Protein AF-A0A4W3IRG1-F1 (afdb_monomer_lite)

Organism: Callorhinchus milii (NCBI:txid7868)

pLDDT: mean 83.79, std 14.11, range [43.16, 97.19]

Sequence (97 aa):
MDGIARCLVADCAPPPCVNPVYEKGKCCPECKDGPNCYSDSSQIQVIAGGTTVWIDKCTHCRCHDGQDVGYWEGNRVAKCVRMRNCTPSVGHRQSPH

InterPro domains:
  IPR042979 von Willebrand factor C domain-containing protein 2-like [PTHR46252] (2-88)
  IPR057856 VWC2L, C-terminal domain [PF23331] (36-83)

Radius of gyration: 20.16 Å; chains: 1; bounding box: 37×25×81 Å

Foldseek 3Di:
DPPDDDDDDDDDQDEQDPDWADDPPDPDTHDPQAHWAAQDPVSPDIDDADDWDDPAPFKIWHDHNSVDPCSSVVPRHTDMDGHDPDDRPPDPPPDDD

Secondary structure (DSSP, 8-state):
--------PPPPPPPSSSS-B--TT-SS-B-TT-SEEESSTT---EEEBSSEEESSSSEEEEB--SSSTTTTTT--B-EEEEPTT------------

Structure (mmCIF, N/CA/C/O backbone):
data_AF-A0A4W3IRG1-F1
#
_entry.id   AF-A0A4W3IRG1-F1
#
loop_
_atom_site.group_PDB
_atom_site.id
_atom_site.type_symbol
_atom_site.label_atom_id
_atom_site.label_alt_id
_atom_site.label_comp_id
_atom_site.label_asym_id
_atom_site.label_entity_id
_atom_site.label_seq_id
_atom_site.pdbx_PDB_ins_code
_atom_site.Cartn_x
_atom_site.Cartn_y
_atom_site.Cartn_z
_atom_site.occupancy
_atom_site.B_iso_or_equiv
_atom_site.auth_seq_id
_atom_site.auth_comp_id
_atom_site.auth_asym_id
_atom_site.auth_atom_id
_atom_site.pdbx_PDB_model_num
ATOM 1 N N . MET A 1 1 ? 11.724 -3.726 -44.421 1.00 66.00 1 MET A N 1
ATOM 2 C CA . MET A 1 1 ? 11.969 -2.855 -43.253 1.00 66.00 1 MET A CA 1
ATOM 3 C C . MET A 1 1 ? 12.536 -1.543 -43.771 1.00 66.00 1 MET A C 1
ATOM 5 O O . MET A 1 1 ? 13.521 -1.569 -44.490 1.00 66.00 1 MET A O 1
ATOM 9 N N . ASP A 1 2 ? 11.872 -0.436 -43.458 1.00 88.38 2 ASP A N 1
ATOM 10 C CA . ASP A 1 2 ? 12.014 0.918 -44.027 1.00 88.38 2 ASP A CA 1
ATOM 11 C C . ASP A 1 2 ? 13.119 1.769 -43.362 1.00 88.38 2 ASP A C 1
ATOM 13 O O . ASP A 1 2 ? 13.306 2.928 -43.708 1.00 88.38 2 ASP A O 1
ATOM 17 N N . GLY A 1 3 ? 13.880 1.203 -42.417 1.00 91.38 3 GLY A N 1
ATOM 18 C CA . GLY A 1 3 ? 15.015 1.879 -41.768 1.00 91.38 3 GLY A CA 1
ATOM 19 C C . GLY A 1 3 ? 14.637 2.947 -40.734 1.00 91.38 3 GLY A C 1
ATOM 20 O O . GLY A 1 3 ? 15.517 3.592 -40.173 1.00 91.38 3 GLY A O 1
ATOM 21 N N . ILE A 1 4 ? 13.344 3.129 -40.450 1.00 90.50 4 ILE A N 1
ATOM 22 C CA . ILE A 1 4 ? 12.849 4.130 -39.500 1.00 90.50 4 ILE A CA 1
ATOM 23 C C . ILE A 1 4 ? 12.763 3.526 -38.097 1.00 90.50 4 ILE A C 1
ATOM 25 O O . ILE A 1 4 ? 12.005 2.580 -37.860 1.00 90.50 4 ILE A O 1
ATOM 29 N N . ALA A 1 5 ? 13.498 4.116 -37.154 1.00 89.19 5 ALA A N 1
ATOM 30 C CA . ALA A 1 5 ? 13.363 3.808 -35.737 1.00 89.19 5 ALA A CA 1
ATOM 31 C C . ALA A 1 5 ? 12.018 4.323 -35.203 1.00 89.19 5 ALA A C 1
ATOM 33 O O . ALA A 1 5 ? 11.643 5.475 -35.427 1.00 89.19 5 ALA A O 1
ATOM 34 N N . ARG A 1 6 ? 11.295 3.465 -34.481 1.00 90.56 6 ARG A N 1
ATOM 35 C CA . ARG A 1 6 ? 10.053 3.813 -33.785 1.00 90.56 6 ARG A CA 1
ATOM 36 C C . ARG A 1 6 ? 10.222 3.469 -32.313 1.00 90.56 6 ARG A C 1
ATOM 38 O O . ARG A 1 6 ? 10.617 2.352 -31.989 1.00 90.56 6 ARG A O 1
ATOM 45 N N . CYS A 1 7 ? 9.932 4.428 -31.444 1.00 90.25 7 CYS A N 1
ATOM 46 C CA . CYS A 1 7 ? 9.984 4.241 -30.000 1.00 90.25 7 CYS A CA 1
ATOM 47 C C . CYS A 1 7 ? 8.575 4.002 -29.463 1.00 90.25 7 CYS A C 1
ATOM 49 O O . CYS A 1 7 ? 7.618 4.629 -29.915 1.00 90.25 7 CYS A O 1
ATOM 51 N N . LEU A 1 8 ? 8.472 3.123 -28.473 1.00 87.56 8 LEU A N 1
ATOM 52 C CA . LEU A 1 8 ? 7.280 2.947 -27.657 1.00 87.56 8 LEU A CA 1
ATOM 53 C C . LEU A 1 8 ? 7.676 3.199 -26.207 1.00 87.56 8 LEU A C 1
ATOM 55 O O . LEU A 1 8 ? 8.766 2.814 -25.782 1.00 87.56 8 LEU A O 1
ATOM 59 N N . VAL A 1 9 ? 6.793 3.856 -25.468 1.00 86.56 9 VAL A N 1
ATOM 60 C CA . VAL A 1 9 ? 6.915 3.996 -24.019 1.00 86.56 9 VAL A CA 1
ATOM 61 C C . VAL A 1 9 ? 6.045 2.913 -23.394 1.00 86.56 9 VAL A C 1
ATOM 63 O O . VAL A 1 9 ? 4.929 2.678 -23.854 1.00 86.56 9 VAL A O 1
ATOM 66 N N . ALA A 1 10 ? 6.577 2.226 -22.388 1.00 82.44 10 ALA A N 1
ATOM 67 C CA . ALA A 1 10 ? 5.812 1.280 -21.593 1.00 82.44 10 ALA A CA 1
ATOM 68 C C . ALA A 1 10 ? 5.355 1.975 -20.308 1.00 82.44 10 ALA A C 1
ATOM 70 O O . ALA A 1 10 ? 6.192 2.401 -19.513 1.00 82.44 10 ALA A O 1
ATOM 71 N N . ASP A 1 11 ? 4.043 2.065 -20.111 1.00 87.31 11 ASP A N 1
ATOM 72 C CA . ASP A 1 11 ? 3.466 2.496 -18.842 1.00 87.31 11 ASP A CA 1
ATOM 73 C C . ASP A 1 11 ? 3.374 1.310 -17.882 1.00 87.31 11 ASP A C 1
ATOM 75 O O . ASP A 1 11 ? 3.027 0.188 -18.263 1.00 87.31 11 ASP A O 1
ATOM 79 N N . CYS A 1 12 ? 3.680 1.560 -16.614 1.00 88.94 12 CYS A N 1
ATOM 80 C CA . CYS A 1 12 ? 3.543 0.556 -15.572 1.00 88.94 12 CYS A CA 1
ATOM 81 C C . CYS A 1 12 ? 2.108 0.525 -15.050 1.00 88.94 12 CYS A C 1
ATOM 83 O O . CYS A 1 12 ? 1.492 1.568 -14.826 1.00 88.94 12 CYS A O 1
ATOM 85 N N . ALA A 1 13 ? 1.600 -0.677 -14.781 1.00 87.00 13 ALA A N 1
ATOM 86 C CA . ALA A 1 13 ? 0.376 -0.815 -14.007 1.00 87.00 13 ALA A CA 1
ATOM 87 C C . ALA A 1 13 ? 0.570 -0.204 -12.601 1.00 87.00 13 ALA A C 1
ATOM 89 O O . ALA A 1 13 ? 1.669 -0.313 -12.041 1.00 87.00 13 ALA A O 1
ATOM 90 N N . PRO A 1 14 ? -0.471 0.413 -12.010 1.00 86.69 14 PRO A N 1
ATOM 91 C CA . PRO A 1 14 ? -0.437 0.849 -10.618 1.00 86.69 14 PRO A CA 1
ATOM 92 C C . PRO A 1 14 ? 0.036 -0.292 -9.694 1.00 86.69 14 PRO A C 1
ATOM 94 O O . PRO A 1 14 ? -0.541 -1.382 -9.747 1.00 86.69 14 PRO A O 1
ATOM 97 N N . PRO A 1 15 ? 1.089 -0.095 -8.875 1.00 89.31 15 PRO A N 1
ATOM 98 C CA . PRO A 1 15 ? 1.660 -1.183 -8.082 1.00 89.31 15 PRO A CA 1
ATOM 99 C C . PRO A 1 15 ? 0.729 -1.580 -6.935 1.00 89.31 15 PRO A C 1
ATOM 101 O O . PRO A 1 15 ? 0.380 -0.677 -6.176 1.00 89.31 15 PRO A O 1
ATOM 104 N N . PRO A 1 16 ? 0.422 -2.879 -6.713 1.00 88.50 16 PRO A N 1
ATOM 105 C CA . PRO A 1 16 ? -0.562 -3.395 -5.741 1.00 88.50 16 PRO A CA 1
ATOM 106 C C . PRO A 1 16 ? -0.292 -3.105 -4.250 1.00 88.50 16 PRO A C 1
ATOM 108 O O . PRO A 1 16 ? -0.911 -3.703 -3.376 1.00 88.50 16 PRO A O 1
ATOM 111 N N . CYS A 1 17 ? 0.623 -2.192 -3.942 1.00 90.75 17 CYS A N 1
ATOM 112 C CA . CYS A 1 17 ? 1.084 -1.821 -2.616 1.00 90.75 17 CYS A CA 1
ATOM 113 C C . CYS A 1 17 ? 1.246 -0.301 -2.487 1.00 90.75 17 CYS A C 1
ATOM 115 O O . CYS A 1 17 ? 1.378 0.430 -3.471 1.00 90.75 17 CYS A O 1
ATOM 117 N N . VAL A 1 18 ? 1.299 0.184 -1.249 1.00 93.44 18 VAL A N 1
ATOM 118 C CA . VAL A 1 18 ? 1.549 1.603 -0.939 1.00 93.44 18 VAL A CA 1
ATOM 119 C C . VAL A 1 18 ? 3.034 1.925 -0.749 1.00 93.44 18 VAL A C 1
ATOM 121 O O . VAL A 1 18 ? 3.409 3.094 -0.707 1.00 93.44 18 VAL A O 1
ATOM 124 N N . ASN A 1 19 ? 3.886 0.898 -0.686 1.00 94.50 19 ASN A N 1
ATOM 125 C CA . ASN A 1 19 ? 5.340 0.982 -0.516 1.00 94.50 19 ASN A CA 1
ATOM 126 C C . ASN A 1 19 ? 6.129 0.301 -1.667 1.00 94.50 19 ASN A C 1
ATOM 128 O O . ASN A 1 19 ? 6.973 -0.562 -1.411 1.00 94.50 19 ASN A O 1
ATOM 132 N N . PRO A 1 20 ? 5.885 0.658 -2.944 1.00 95.25 20 PRO A N 1
ATOM 133 C CA . PRO A 1 20 ? 6.600 0.056 -4.065 1.00 95.25 20 PRO A CA 1
ATOM 134 C C . PRO A 1 20 ? 8.092 0.428 -4.065 1.00 95.25 20 PRO A C 1
ATOM 136 O O . PRO A 1 20 ? 8.466 1.566 -3.778 1.00 95.25 20 PRO A O 1
ATOM 139 N N . VAL A 1 21 ? 8.948 -0.522 -4.446 1.00 97.19 21 VAL A N 1
ATOM 140 C CA . VAL A 1 21 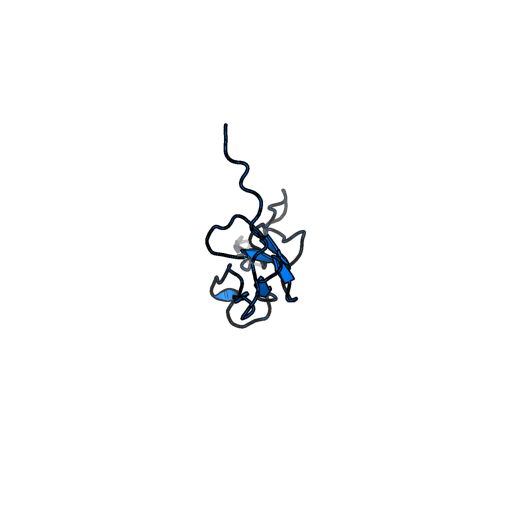? 10.403 -0.337 -4.537 1.00 97.19 21 VAL A CA 1
ATOM 141 C C . VAL A 1 21 ? 10.821 -0.156 -5.994 1.00 97.19 21 VAL A C 1
ATOM 143 O O . VAL A 1 21 ? 10.505 -0.986 -6.847 1.00 97.19 21 VAL A O 1
ATOM 146 N N . TYR A 1 22 ? 11.570 0.913 -6.271 1.00 95.81 22 TYR A N 1
ATOM 147 C CA . TYR A 1 22 ? 12.124 1.218 -7.592 1.00 95.81 22 TYR A CA 1
ATOM 148 C C . TYR A 1 22 ? 13.573 0.735 -7.675 1.00 95.81 22 TYR A C 1
ATOM 150 O O . TYR A 1 22 ? 14.480 1.342 -7.104 1.00 95.81 22 TYR A O 1
ATOM 158 N N . GLU A 1 23 ? 13.795 -0.369 -8.383 1.00 96.12 23 GLU A N 1
ATOM 159 C CA . GLU A 1 23 ? 15.132 -0.932 -8.571 1.00 96.12 23 GLU A CA 1
ATOM 160 C C . GLU A 1 23 ? 15.830 -0.339 -9.796 1.00 96.12 23 GLU A C 1
ATOM 162 O O . GLU A 1 23 ? 15.244 -0.175 -10.868 1.00 96.12 23 GLU A O 1
ATOM 167 N N . LYS A 1 24 ? 17.132 -0.070 -9.662 1.00 95.62 24 LYS A N 1
ATOM 168 C CA . LYS A 1 24 ? 17.954 0.387 -10.783 1.00 95.62 24 LYS A CA 1
ATOM 169 C C . LYS A 1 24 ? 17.942 -0.659 -11.903 1.00 95.62 24 LYS A C 1
ATOM 171 O O . LYS A 1 24 ? 18.241 -1.824 -11.672 1.00 95.62 24 LYS A O 1
ATOM 176 N N . GLY A 1 25 ? 17.665 -0.214 -13.128 1.00 93.81 25 GLY A N 1
ATOM 177 C CA . GLY A 1 25 ? 17.644 -1.075 -14.314 1.00 93.81 25 GLY A CA 1
ATOM 178 C C . GLY A 1 25 ? 16.296 -1.746 -14.588 1.00 93.81 25 GLY A C 1
ATOM 179 O O . GLY A 1 25 ? 16.168 -2.406 -15.616 1.00 93.81 25 GLY A O 1
ATOM 180 N N . LYS A 1 26 ? 15.285 -1.549 -13.732 1.00 92.94 26 LYS A N 1
ATOM 181 C CA . LYS A 1 26 ? 13.902 -1.944 -14.015 1.00 92.94 26 LYS A CA 1
ATOM 182 C C . LYS A 1 26 ? 13.063 -0.732 -14.397 1.00 92.94 26 LYS A C 1
ATOM 184 O O . LYS A 1 26 ? 13.220 0.343 -13.828 1.00 92.94 26 LYS A O 1
ATOM 189 N N . CYS A 1 27 ? 12.169 -0.922 -15.366 1.00 91.94 27 CYS A N 1
ATOM 190 C CA . CYS A 1 27 ? 11.238 0.128 -15.778 1.00 91.94 27 CYS A CA 1
ATOM 191 C C . CYS A 1 27 ? 10.117 0.324 -14.750 1.00 91.94 27 CYS A C 1
ATOM 193 O O . CYS A 1 27 ? 9.741 1.457 -14.467 1.00 91.94 27 CYS A O 1
ATOM 195 N N . CYS A 1 28 ? 9.600 -0.775 -14.190 1.00 94.00 28 CYS A N 1
ATOM 196 C CA . CYS A 1 28 ? 8.471 -0.752 -13.266 1.00 94.00 28 CYS A CA 1
ATOM 197 C C . CYS A 1 28 ? 8.896 -1.084 -11.839 1.00 94.00 28 CYS A C 1
ATOM 199 O O . CYS A 1 28 ? 9.799 -1.905 -11.647 1.00 94.00 28 CYS A O 1
ATOM 201 N N . PRO A 1 29 ? 8.251 -0.463 -10.841 1.00 95.31 29 PRO A N 1
ATOM 202 C CA . PRO A 1 29 ? 8.513 -0.784 -9.454 1.00 95.31 29 PRO A CA 1
ATOM 203 C C . PRO A 1 29 ? 7.864 -2.110 -9.047 1.00 95.31 29 PRO A C 1
ATOM 205 O O . PRO A 1 29 ? 6.927 -2.592 -9.683 1.00 95.31 29 PRO A O 1
ATOM 208 N N . GLU A 1 30 ? 8.338 -2.670 -7.938 1.00 93.94 30 GLU A N 1
ATOM 209 C CA . GLU A 1 30 ? 7.869 -3.951 -7.410 1.00 93.94 30 GLU A CA 1
ATOM 210 C C . GLU A 1 30 ? 7.407 -3.833 -5.955 1.00 93.94 30 GLU A C 1
ATOM 212 O O . GLU A 1 30 ? 8.004 -3.122 -5.145 1.00 93.94 30 GLU A O 1
ATOM 217 N N . CYS A 1 31 ? 6.372 -4.592 -5.606 1.00 92.38 31 CYS A N 1
ATOM 218 C CA . CYS A 1 31 ? 5.903 -4.746 -4.233 1.00 92.38 31 CYS A CA 1
ATOM 219 C C . CYS A 1 31 ? 6.624 -5.925 -3.573 1.00 92.38 31 CYS A C 1
ATOM 221 O O . CYS A 1 31 ? 6.225 -7.074 -3.755 1.00 92.38 31 CYS A O 1
ATOM 223 N N . LYS A 1 32 ? 7.703 -5.651 -2.827 1.00 94.62 32 LYS A N 1
ATOM 224 C CA . LYS A 1 32 ? 8.540 -6.701 -2.212 1.00 94.62 32 LYS A CA 1
ATOM 225 C C . LYS A 1 32 ? 7.795 -7.533 -1.166 1.00 94.62 32 LYS A C 1
ATOM 227 O O . LYS A 1 32 ? 8.027 -8.733 -1.082 1.00 94.62 32 LYS A O 1
ATOM 232 N N . ASP A 1 33 ? 6.856 -6.911 -0.457 1.00 91.12 33 ASP A N 1
ATOM 233 C CA . ASP A 1 33 ? 6.030 -7.555 0.573 1.00 91.12 33 ASP A CA 1
ATOM 234 C C . ASP A 1 33 ? 4.688 -8.077 0.023 1.00 91.12 33 ASP A C 1
ATOM 236 O O . ASP A 1 33 ? 3.800 -8.459 0.783 1.00 91.12 33 ASP A O 1
ATOM 240 N N . GLY A 1 34 ? 4.515 -8.066 -1.304 1.00 89.44 34 GLY A N 1
ATOM 241 C CA . GLY A 1 34 ? 3.238 -8.351 -1.954 1.00 89.44 34 GLY A CA 1
ATOM 242 C C . GLY A 1 34 ? 2.226 -7.201 -1.837 1.00 89.44 34 GLY A C 1
ATOM 243 O O . GLY A 1 34 ? 2.595 -6.074 -1.489 1.00 89.44 34 GLY A O 1
ATOM 244 N N . PRO A 1 35 ? 0.947 -7.453 -2.175 1.00 89.50 35 PRO A N 1
ATOM 245 C CA . PRO A 1 35 ? -0.100 -6.446 -2.079 1.00 89.50 35 PRO A CA 1
ATOM 246 C C . PRO A 1 35 ? -0.282 -5.942 -0.647 1.00 89.50 35 PRO A C 1
ATOM 248 O O . PRO A 1 35 ? -0.252 -6.732 0.297 1.00 89.50 35 PRO A O 1
ATOM 251 N N . ASN A 1 36 ? -0.489 -4.639 -0.471 1.00 92.12 36 ASN A N 1
ATOM 252 C CA . ASN A 1 36 ? -0.733 -4.036 0.839 1.00 92.12 36 ASN A CA 1
ATOM 253 C C . ASN A 1 36 ? -1.416 -2.669 0.725 1.00 92.12 36 ASN A C 1
ATOM 255 O O . ASN A 1 36 ? -1.520 -2.082 -0.353 1.00 92.12 36 ASN A O 1
ATOM 259 N N . CYS A 1 37 ? -1.901 -2.163 1.854 1.00 92.56 37 CYS A N 1
ATOM 260 C CA . CYS A 1 37 ? -2.535 -0.856 1.928 1.00 92.56 37 CYS A CA 1
ATOM 261 C C . CYS A 1 37 ? -2.376 -0.233 3.322 1.00 92.56 37 CYS A C 1
ATOM 263 O O . CYS A 1 37 ? -1.909 -0.890 4.258 1.00 92.56 37 CYS A O 1
ATOM 265 N N . TYR A 1 38 ? -2.734 1.043 3.469 1.00 94.25 38 TYR A N 1
ATOM 266 C CA . TYR A 1 38 ? -2.729 1.701 4.774 1.00 94.25 38 TYR A CA 1
ATOM 267 C C . TYR A 1 38 ? -3.924 1.248 5.616 1.00 94.25 38 TYR A C 1
ATOM 269 O O . TYR A 1 38 ? -5.023 1.076 5.087 1.00 94.25 38 TYR A O 1
ATOM 277 N N . SER A 1 39 ? -3.739 1.081 6.928 1.00 93.81 39 SER A N 1
ATOM 278 C CA . SER A 1 39 ? -4.845 0.739 7.833 1.00 93.81 39 SER A CA 1
ATOM 279 C C . SER A 1 39 ? -5.887 1.858 7.926 1.00 93.81 39 SER A C 1
ATOM 281 O O . SER A 1 39 ? -7.077 1.580 8.044 1.00 93.81 39 SER A O 1
ATOM 283 N N . ASP A 1 40 ? -5.457 3.116 7.816 1.00 92.12 40 ASP A N 1
ATOM 284 C CA . ASP A 1 40 ? -6.313 4.298 7.809 1.00 92.12 40 ASP A CA 1
ATOM 285 C C . ASP A 1 40 ? -5.701 5.449 6.978 1.00 92.12 40 ASP A C 1
ATOM 287 O O . ASP A 1 40 ? -4.646 5.320 6.350 1.00 92.12 40 ASP A O 1
ATOM 291 N N . SER A 1 41 ? -6.371 6.604 6.962 1.00 91.25 41 SER A N 1
ATOM 292 C CA . SER A 1 41 ? -5.942 7.784 6.205 1.00 91.25 41 SER A CA 1
ATOM 293 C C . SER A 1 41 ? -4.715 8.505 6.776 1.00 91.25 41 SER A C 1
ATOM 295 O O . SER A 1 41 ? -4.225 9.425 6.125 1.00 91.25 41 SER A O 1
ATOM 297 N N . SER A 1 42 ? -4.221 8.134 7.965 1.00 93.56 42 SER A N 1
ATOM 298 C CA . SER A 1 42 ? -2.986 8.702 8.529 1.00 93.56 42 SER A CA 1
ATOM 299 C C . SER A 1 42 ? -1.741 8.254 7.765 1.00 93.56 42 SER A C 1
ATOM 301 O O . SER A 1 42 ? -0.712 8.919 7.839 1.00 93.56 42 SER A O 1
ATOM 303 N N . GLN A 1 43 ? -1.840 7.150 7.013 1.00 93.00 43 GLN A N 1
ATOM 304 C CA . GLN A 1 43 ? -0.754 6.577 6.213 1.00 93.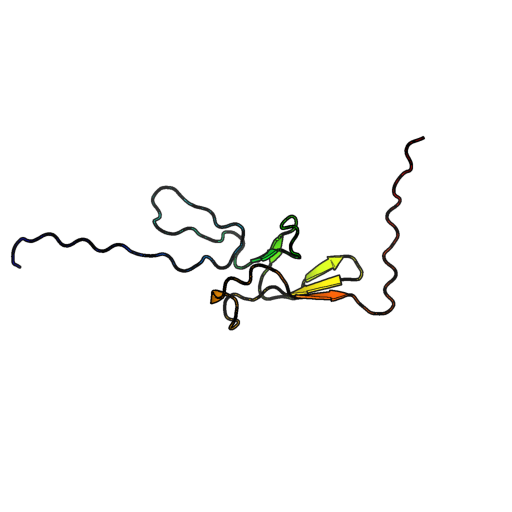00 43 GLN A CA 1
ATOM 305 C C . GLN A 1 43 ? 0.486 6.170 7.033 1.00 93.00 43 GLN A C 1
ATOM 307 O O . GLN A 1 43 ? 1.593 6.098 6.505 1.00 93.00 43 GLN A O 1
ATOM 312 N N . ILE A 1 44 ? 0.307 5.884 8.328 1.00 93.19 44 ILE A N 1
ATOM 313 C CA . ILE A 1 44 ? 1.404 5.506 9.233 1.00 93.19 44 ILE A CA 1
ATOM 314 C C . ILE A 1 44 ? 1.638 3.991 9.235 1.00 93.19 44 ILE A C 1
ATOM 316 O O . ILE A 1 44 ? 2.780 3.537 9.248 1.00 93.19 44 ILE A O 1
ATOM 320 N N . GLN A 1 45 ? 0.565 3.197 9.233 1.00 94.44 45 GLN A N 1
ATOM 321 C CA . GLN A 1 45 ? 0.637 1.742 9.361 1.00 94.44 45 GLN A CA 1
ATOM 322 C C . GLN A 1 45 ? 0.217 1.067 8.054 1.00 94.44 45 GLN A C 1
ATOM 324 O O . GLN A 1 45 ? -0.889 1.278 7.558 1.00 94.44 45 GLN A O 1
ATOM 329 N N . VAL A 1 46 ? 1.106 0.229 7.521 1.00 94.31 46 VAL A N 1
ATOM 330 C CA . VAL A 1 46 ? 0.865 -0.621 6.347 1.00 94.31 46 VAL A CA 1
ATOM 331 C C . VAL A 1 46 ? 0.497 -2.023 6.817 1.00 94.31 46 VAL A C 1
ATOM 333 O O . VAL A 1 46 ? 1.112 -2.553 7.744 1.00 94.31 46 VAL A O 1
ATOM 336 N N . ILE A 1 47 ? -0.504 -2.625 6.181 1.00 94.00 47 ILE A N 1
ATOM 337 C CA . ILE A 1 47 ? -0.960 -3.985 6.471 1.00 94.00 47 ILE A CA 1
ATOM 338 C C . ILE A 1 47 ? -1.083 -4.810 5.184 1.00 94.00 47 ILE A C 1
ATOM 340 O O . ILE A 1 47 ? -1.336 -4.266 4.110 1.00 94.00 47 ILE A O 1
ATOM 344 N N . ALA A 1 48 ? -0.895 -6.126 5.291 1.00 92.25 48 ALA A N 1
ATOM 345 C CA . ALA A 1 48 ? -0.904 -7.032 4.143 1.00 92.25 48 ALA A CA 1
ATOM 346 C C . ALA A 1 48 ? -2.281 -7.122 3.451 1.00 92.25 48 ALA A C 1
ATOM 348 O O . ALA A 1 48 ? -3.331 -7.046 4.094 1.00 92.25 48 ALA A O 1
ATOM 349 N N . GLY A 1 49 ? -2.252 -7.313 2.131 1.00 88.75 49 GLY A N 1
ATOM 350 C CA . GLY A 1 49 ? -3.403 -7.587 1.270 1.00 88.75 49 GLY A CA 1
ATOM 351 C C . GLY A 1 49 ? -4.004 -8.980 1.467 1.00 88.75 49 GLY A C 1
ATOM 352 O O . GLY A 1 49 ? -3.378 -9.876 2.032 1.00 88.75 49 GLY A O 1
ATOM 353 N N . GLY A 1 50 ? -5.231 -9.181 0.979 1.00 81.00 50 GLY A N 1
ATOM 354 C CA . GLY A 1 50 ? -5.864 -10.505 0.880 1.00 81.00 50 GLY A CA 1
ATOM 355 C C . GLY A 1 50 ? -6.557 -11.009 2.143 1.00 81.00 50 GLY A C 1
ATOM 356 O O . GLY A 1 50 ? -7.688 -11.490 2.078 1.00 81.00 50 GLY A O 1
ATOM 357 N N . THR A 1 51 ? -5.921 -10.887 3.307 1.00 85.12 51 THR A N 1
ATOM 358 C CA . THR A 1 51 ? -6.466 -11.424 4.565 1.00 85.12 51 THR A CA 1
ATOM 359 C C . THR A 1 51 ? -6.914 -10.338 5.531 1.00 85.12 51 THR A C 1
ATOM 361 O O . THR A 1 51 ? -6.372 -9.236 5.557 1.00 85.12 51 THR A O 1
ATOM 364 N N . THR A 1 52 ? -7.895 -10.668 6.371 1.00 92.12 52 THR A N 1
ATOM 365 C CA . THR A 1 52 ? -8.262 -9.830 7.512 1.00 92.12 52 THR A CA 1
ATOM 366 C C . THR A 1 52 ? -7.149 -9.860 8.555 1.00 92.12 52 THR A C 1
ATOM 368 O O . THR A 1 52 ? -6.766 -10.929 9.027 1.00 92.12 52 THR A O 1
ATOM 371 N N . VAL A 1 53 ? -6.679 -8.685 8.954 1.00 93.56 53 VAL A N 1
ATOM 372 C CA . VAL A 1 53 ? -5.630 -8.502 9.962 1.00 93.56 53 VAL A CA 1
ATOM 373 C C . VAL A 1 53 ? -6.153 -7.692 11.137 1.00 93.56 53 VAL A C 1
ATOM 375 O O . VAL A 1 53 ? -6.985 -6.802 10.977 1.00 93.56 53 VAL A O 1
ATOM 378 N N . TRP A 1 54 ? -5.661 -7.991 12.332 1.00 94.00 54 TRP A N 1
ATOM 379 C CA . TRP A 1 54 ? -5.989 -7.247 13.543 1.00 94.00 54 TRP A CA 1
ATOM 380 C C . TRP A 1 54 ? -4.957 -6.148 13.764 1.00 94.00 54 TRP A C 1
ATOM 382 O O . TRP A 1 54 ? -3.777 -6.445 13.933 1.00 94.00 54 TRP A O 1
ATOM 392 N N . ILE A 1 55 ? -5.395 -4.887 13.747 1.00 92.81 55 ILE A N 1
ATOM 393 C CA . ILE A 1 55 ? -4.509 -3.731 13.976 1.00 92.81 55 ILE A CA 1
ATOM 394 C C . ILE A 1 55 ? -4.435 -3.352 15.458 1.00 92.81 55 ILE A C 1
ATOM 396 O O . ILE A 1 55 ? -3.460 -2.759 15.909 1.00 92.81 55 ILE A O 1
ATOM 400 N N . ASP A 1 56 ? -5.454 -3.745 16.220 1.00 90.38 56 ASP A N 1
ATOM 401 C CA . ASP A 1 56 ? -5.518 -3.662 17.671 1.00 90.38 56 ASP A CA 1
ATOM 402 C C . ASP A 1 56 ? -6.450 -4.773 18.204 1.00 90.38 56 ASP A C 1
ATOM 404 O O . ASP A 1 56 ? -6.952 -5.598 17.442 1.00 90.38 56 ASP A O 1
ATOM 408 N N . LYS A 1 57 ? -6.694 -4.828 19.520 1.00 90.94 57 LYS A N 1
ATOM 409 C CA . LYS A 1 57 ? -7.536 -5.873 20.150 1.00 90.94 57 LYS A CA 1
ATOM 410 C C . LYS A 1 57 ? -9.014 -5.832 19.738 1.00 90.94 57 LYS A C 1
ATOM 412 O O . LYS A 1 57 ? -9.744 -6.789 19.969 1.00 90.94 57 LYS A O 1
ATOM 417 N N . CYS A 1 58 ? -9.464 -4.708 19.204 1.00 93.38 58 CYS A N 1
ATOM 418 C CA . CYS A 1 58 ? -10.851 -4.390 18.913 1.00 93.38 58 CYS A CA 1
ATOM 419 C C . CYS A 1 58 ? -11.119 -4.158 17.430 1.00 93.38 58 CYS A C 1
ATOM 421 O O . CYS A 1 58 ? -12.285 -4.172 17.037 1.00 93.38 58 CYS A O 1
ATOM 423 N N . THR A 1 59 ? -10.094 -3.921 16.621 1.00 94.12 59 THR A N 1
ATOM 424 C CA . THR A 1 59 ? -10.248 -3.495 15.234 1.00 94.12 59 THR A CA 1
ATOM 425 C C . THR A 1 59 ? -9.534 -4.462 14.312 1.00 94.12 59 THR A C 1
ATOM 427 O O . THR A 1 59 ? -8.324 -4.677 14.418 1.00 94.12 59 THR A O 1
ATOM 430 N N . HIS A 1 60 ? -10.295 -5.023 13.376 1.00 94.88 60 HIS A N 1
ATOM 431 C CA . HIS A 1 60 ? -9.741 -5.773 12.261 1.00 94.88 60 HIS A CA 1
ATOM 432 C C . HIS A 1 60 ? -9.966 -5.011 10.963 1.00 94.88 60 HIS A C 1
ATOM 434 O O . HIS A 1 60 ? -10.977 -4.329 10.792 1.00 94.88 60 HIS A O 1
ATOM 440 N N . CYS A 1 61 ? -9.020 -5.133 10.049 1.00 93.94 61 CYS A N 1
ATOM 441 C CA . CYS A 1 61 ? -9.004 -4.448 8.774 1.00 93.94 61 CYS A CA 1
ATOM 442 C C . CYS A 1 61 ? -8.772 -5.452 7.656 1.00 93.94 61 CYS A C 1
ATOM 444 O O . CYS A 1 61 ? -8.092 -6.459 7.845 1.00 93.94 61 CYS A O 1
ATOM 446 N N . ARG A 1 62 ? -9.329 -5.174 6.482 1.00 91.06 62 ARG A N 1
ATOM 447 C CA . ARG A 1 62 ? -9.048 -5.933 5.267 1.00 91.06 62 ARG A CA 1
ATOM 448 C C . ARG A 1 62 ? -8.628 -4.969 4.170 1.00 91.06 62 ARG A C 1
ATOM 450 O O . ARG A 1 62 ? -9.389 -4.062 3.825 1.00 91.06 62 ARG A O 1
ATOM 457 N N . CYS A 1 63 ? -7.423 -5.167 3.650 1.00 88.38 63 CYS A N 1
ATOM 458 C CA . CYS A 1 63 ? -7.000 -4.542 2.406 1.00 88.38 63 CYS A CA 1
ATOM 459 C C . CYS A 1 63 ? -7.652 -5.240 1.219 1.00 88.38 63 CYS A C 1
ATOM 461 O O . CYS A 1 63 ? -7.962 -6.432 1.279 1.00 88.38 63 CYS A O 1
ATOM 463 N N . HIS A 1 64 ? -7.800 -4.498 0.129 1.00 76.50 64 HIS A N 1
ATOM 464 C CA . HIS A 1 64 ? -8.080 -5.093 -1.171 1.00 76.50 64 HIS A CA 1
ATOM 465 C C . HIS A 1 64 ? -6.933 -6.029 -1.548 1.00 76.50 64 HIS A C 1
ATOM 467 O O . HIS A 1 64 ? -5.771 -5.772 -1.224 1.00 76.50 64 HIS A O 1
ATOM 473 N N . ASP A 1 65 ? -7.255 -7.133 -2.200 1.00 68.19 65 ASP A N 1
ATOM 474 C CA . ASP A 1 65 ? -6.287 -8.177 -2.550 1.00 68.19 65 ASP A CA 1
ATOM 475 C C . ASP A 1 65 ? -5.602 -7.955 -3.910 1.00 68.19 65 ASP A C 1
ATOM 477 O O . ASP A 1 65 ? -4.867 -8.813 -4.396 1.00 68.19 65 ASP A O 1
ATOM 481 N N . GLY A 1 66 ? -5.823 -6.787 -4.520 1.00 63.06 66 GLY A N 1
ATOM 482 C CA . GLY A 1 66 ? -5.327 -6.453 -5.852 1.00 63.06 66 GLY A CA 1
ATOM 483 C C . GLY A 1 66 ? -6.119 -7.103 -6.992 1.00 63.06 66 GLY A C 1
ATOM 484 O O . GLY A 1 66 ? -5.790 -6.841 -8.143 1.00 63.06 66 GLY A O 1
ATOM 485 N N . GLN A 1 67 ? -7.145 -7.914 -6.700 1.00 64.56 67 GLN A N 1
ATOM 486 C CA . GLN A 1 67 ? -8.117 -8.441 -7.668 1.00 64.56 67 GLN A CA 1
ATOM 487 C C . GLN A 1 67 ? -9.517 -7.837 -7.477 1.00 64.56 67 GLN A C 1
ATOM 489 O O . GLN A 1 67 ? -10.312 -7.821 -8.419 1.00 64.56 67 GLN A O 1
ATOM 494 N N . ASP A 1 68 ? -9.810 -7.301 -6.290 1.00 63.44 68 ASP A N 1
ATOM 495 C CA . ASP A 1 68 ? -11.041 -6.567 -5.998 1.00 63.44 68 ASP A CA 1
ATOM 496 C C . ASP A 1 68 ? -11.255 -5.367 -6.957 1.00 63.44 68 ASP A C 1
ATOM 498 O O . ASP A 1 68 ? -10.386 -4.504 -7.142 1.00 63.44 68 ASP A O 1
ATOM 502 N N . VAL A 1 69 ? -12.464 -5.275 -7.528 1.00 55.47 69 VAL A N 1
ATOM 503 C CA . VAL A 1 69 ? -12.977 -4.094 -8.250 1.00 55.47 69 VAL A CA 1
ATOM 504 C C . VAL A 1 69 ? -12.963 -2.886 -7.308 1.00 55.47 69 VAL A C 1
ATOM 506 O O . VAL A 1 69 ? -13.831 -2.738 -6.454 1.00 55.47 69 VAL A O 1
ATOM 509 N N . GLY A 1 70 ? -11.921 -2.065 -7.417 1.00 58.53 70 GLY A N 1
ATOM 510 C CA . GLY A 1 70 ? -11.699 -0.895 -6.562 1.00 58.53 70 GLY A CA 1
ATOM 511 C C . GLY A 1 70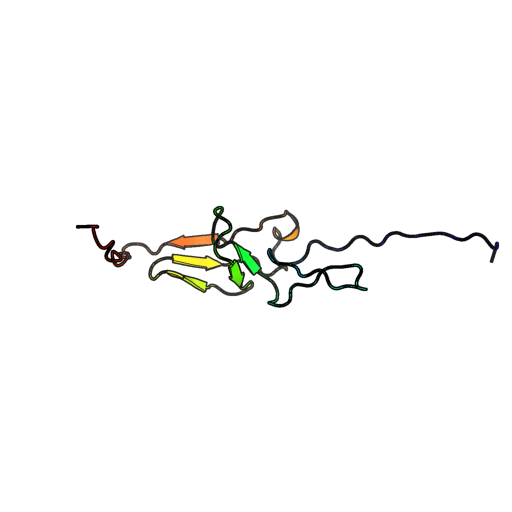 ? -10.221 -0.620 -6.292 1.00 58.53 70 GLY A C 1
ATOM 512 O O . GLY A 1 70 ? -9.839 0.525 -6.054 1.00 58.53 70 GLY A O 1
ATOM 513 N N . TYR A 1 71 ? -9.357 -1.635 -6.403 1.00 62.19 71 TYR A N 1
ATOM 514 C CA . TYR A 1 71 ? -7.913 -1.429 -6.279 1.00 62.19 71 TYR A CA 1
ATOM 515 C C . TYR A 1 71 ? -7.376 -0.505 -7.397 1.00 62.19 71 TYR A C 1
ATOM 517 O O . TYR A 1 71 ? -6.678 0.475 -7.126 1.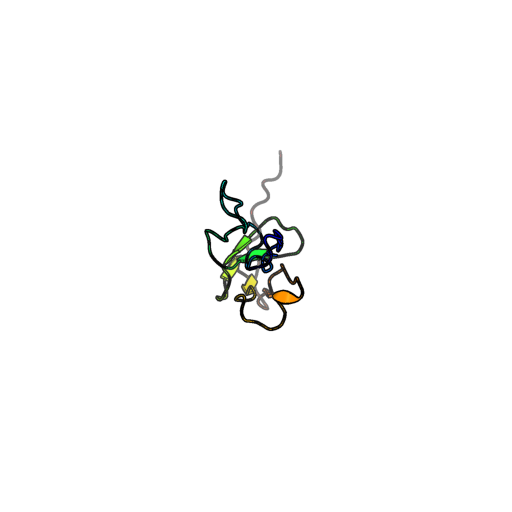00 62.19 71 TYR A O 1
ATOM 525 N N . TRP A 1 72 ? -7.801 -0.736 -8.645 1.00 60.22 72 TRP A N 1
ATOM 526 C CA . TRP A 1 72 ? -7.473 0.107 -9.810 1.00 60.22 72 TRP A CA 1
ATOM 527 C C . TRP A 1 72 ? -8.019 1.537 -9.706 1.00 60.22 72 TRP A C 1
ATOM 529 O O . TRP A 1 72 ? -7.525 2.431 -10.386 1.00 60.22 72 TRP A O 1
ATOM 539 N N . GLU A 1 73 ? -9.019 1.765 -8.852 1.00 66.75 73 GLU A N 1
ATOM 540 C CA . GLU A 1 73 ? -9.624 3.083 -8.624 1.00 66.75 73 GLU A CA 1
ATOM 541 C C . GLU A 1 73 ? -8.801 3.937 -7.642 1.00 66.75 73 GLU A C 1
ATOM 543 O O . GLU A 1 73 ? -9.179 5.059 -7.311 1.00 66.75 73 GLU A O 1
ATOM 548 N N . GLY A 1 74 ? -7.6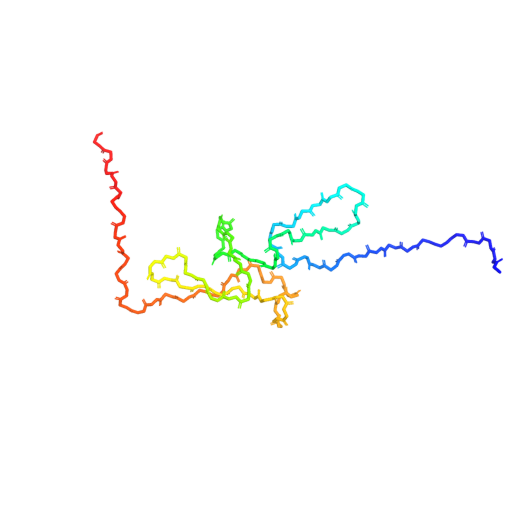56 3.424 -7.173 1.00 67.69 74 GLY A N 1
ATOM 549 C CA . GLY A 1 74 ? -6.745 4.150 -6.292 1.00 67.69 74 GLY A CA 1
ATOM 550 C C . GLY A 1 74 ? -7.119 4.072 -4.814 1.00 67.69 74 GLY A C 1
ATOM 551 O O . GLY A 1 74 ? -6.614 4.866 -4.015 1.00 67.69 74 GLY A O 1
ATOM 552 N N . ASN A 1 75 ? -7.972 3.123 -4.413 1.00 76.50 75 ASN A N 1
ATOM 553 C CA . ASN A 1 75 ? -8.267 2.914 -3.001 1.00 76.50 75 ASN A CA 1
ATOM 554 C C . ASN A 1 75 ? -7.071 2.262 -2.286 1.00 76.50 75 ASN A C 1
ATOM 556 O O . ASN A 1 75 ? -6.852 1.054 -2.360 1.00 76.50 75 ASN A O 1
ATOM 560 N N . ARG A 1 76 ? -6.299 3.095 -1.581 1.00 87.06 76 ARG A N 1
ATOM 561 C CA . ARG A 1 76 ? -5.074 2.712 -0.859 1.00 87.06 76 ARG A CA 1
ATOM 562 C C . ARG A 1 76 ? -5.277 2.534 0.648 1.00 87.06 76 ARG A C 1
ATOM 564 O O . ARG A 1 76 ? -4.291 2.438 1.378 1.00 87.06 76 ARG A O 1
ATOM 571 N N . VAL A 1 77 ? -6.528 2.499 1.112 1.00 91.31 77 VAL A N 1
ATOM 572 C CA . VAL A 1 77 ? -6.883 2.392 2.534 1.00 91.31 77 VAL A CA 1
ATOM 573 C C . VAL A 1 77 ? -7.764 1.167 2.776 1.00 91.31 77 VAL A C 1
ATOM 575 O O . VAL A 1 77 ? -8.657 0.846 1.990 1.00 91.31 77 VAL A O 1
ATOM 578 N N . ALA A 1 78 ? -7.506 0.471 3.877 1.00 92.31 78 ALA A N 1
ATOM 579 C CA . ALA A 1 78 ? -8.223 -0.729 4.265 1.00 92.31 78 ALA A CA 1
ATOM 580 C C . ALA A 1 78 ? -9.667 -0.441 4.684 1.00 92.31 78 ALA A C 1
ATOM 582 O O . ALA A 1 78 ? -10.015 0.635 5.173 1.00 92.31 78 ALA A O 1
ATOM 583 N N . LYS A 1 79 ? -10.513 -1.468 4.589 1.00 91.50 79 LYS A N 1
ATOM 584 C CA .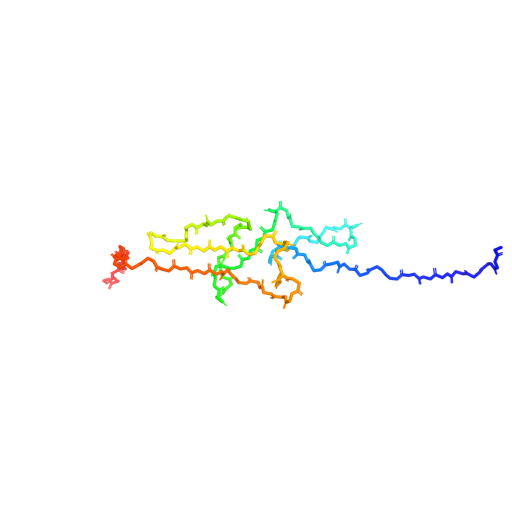 LYS A 1 79 ? -11.820 -1.466 5.243 1.00 91.50 79 LYS A CA 1
ATOM 585 C C . LYS A 1 79 ? -11.672 -2.024 6.654 1.00 91.50 79 LYS A C 1
ATOM 587 O O . LYS A 1 79 ? -11.452 -3.224 6.818 1.00 91.50 79 LYS A O 1
ATOM 592 N N . CYS A 1 80 ? -11.819 -1.168 7.660 1.00 92.38 80 CYS A N 1
ATOM 593 C CA . CYS A 1 80 ? -11.709 -1.546 9.067 1.00 92.38 80 CYS A CA 1
ATOM 594 C C . CYS A 1 80 ? -13.071 -1.648 9.757 1.00 92.38 80 CYS A C 1
ATOM 596 O O . CYS A 1 80 ? -13.979 -0.855 9.508 1.00 92.38 80 CYS A O 1
ATOM 598 N N . VAL A 1 81 ? -13.200 -2.620 10.659 1.00 93.38 81 VAL A N 1
ATOM 599 C CA . VAL A 1 81 ? -14.385 -2.844 11.487 1.00 93.38 81 VAL A CA 1
ATOM 600 C C . VAL A 1 81 ? -13.955 -2.970 12.942 1.00 93.38 81 VAL A C 1
ATOM 602 O O . VAL A 1 81 ? -13.181 -3.853 13.318 1.00 93.38 81 VAL A O 1
ATOM 605 N N . ARG A 1 82 ? -14.506 -2.090 13.781 1.00 93.25 82 ARG A N 1
ATOM 606 C CA . ARG A 1 82 ? -14.348 -2.146 15.233 1.00 93.25 82 ARG A CA 1
ATOM 607 C C . ARG A 1 82 ? -15.428 -3.038 15.840 1.00 93.25 82 ARG A C 1
ATOM 609 O O . ARG A 1 82 ? -16.619 -2.862 15.578 1.00 93.25 82 ARG A O 1
ATOM 616 N N . MET A 1 83 ? -15.017 -3.982 16.676 1.00 90.69 83 MET A N 1
ATOM 617 C CA . MET A 1 83 ? -15.914 -4.866 17.405 1.00 90.69 83 MET A CA 1
ATOM 618 C C . MET A 1 83 ? -16.805 -4.088 18.370 1.00 90.69 83 MET A C 1
ATOM 620 O O . MET A 1 83 ? -16.352 -3.227 19.132 1.00 90.69 83 MET A O 1
ATOM 624 N N . ARG A 1 84 ? -18.092 -4.439 18.364 1.00 85.69 84 ARG A N 1
ATOM 625 C CA . ARG A 1 84 ? -19.052 -3.946 19.352 1.00 85.69 84 ARG A CA 1
ATOM 626 C C . ARG A 1 84 ? -18.677 -4.499 20.727 1.00 85.69 84 ARG A C 1
ATOM 628 O O . ARG A 1 84 ? -18.289 -5.656 20.837 1.00 85.69 84 ARG A O 1
ATOM 635 N N . ASN A 1 85 ? -18.794 -3.666 21.758 1.00 84.06 85 ASN A N 1
ATOM 636 C CA . ASN A 1 85 ? -18.466 -4.000 23.152 1.00 84.06 85 ASN A CA 1
ATOM 637 C C . ASN A 1 85 ? -16.999 -4.377 23.413 1.00 84.06 85 ASN A C 1
ATOM 639 O O . ASN A 1 85 ? -16.695 -4.964 24.448 1.00 84.06 85 ASN A O 1
ATOM 643 N N . CYS A 1 86 ? -16.076 -4.011 22.521 1.00 83.62 86 CYS A N 1
ATOM 644 C CA . CYS A 1 86 ? -14.658 -4.173 22.800 1.00 83.62 86 CYS A CA 1
ATOM 645 C C . CYS A 1 86 ? -14.130 -2.983 23.606 1.00 83.62 86 CYS A C 1
ATOM 647 O O . CYS A 1 86 ? -14.160 -1.829 23.149 1.00 83.62 86 CYS A O 1
ATOM 649 N N . THR A 1 87 ? -13.655 -3.271 24.815 1.00 79.12 87 THR A N 1
ATOM 650 C CA . THR A 1 87 ? -12.944 -2.325 25.667 1.00 79.12 87 THR A CA 1
ATOM 651 C C . THR A 1 87 ? -11.511 -2.196 25.150 1.00 79.12 87 THR A C 1
ATOM 653 O O . THR A 1 87 ? -10.729 -3.143 25.265 1.00 79.12 87 THR A O 1
ATOM 656 N N . PRO A 1 88 ? -11.126 -1.050 24.552 1.00 66.12 88 PRO A N 1
ATOM 657 C CA . PRO A 1 88 ? -9.722 -0.815 24.268 1.00 66.12 88 PRO A CA 1
ATOM 658 C C . PRO A 1 88 ? -9.010 -0.816 25.619 1.00 66.12 88 PRO A C 1
ATOM 660 O O . PRO A 1 88 ? -9.376 -0.052 26.512 1.00 66.12 88 PRO A O 1
ATOM 663 N N . SER A 1 89 ? -8.042 -1.712 25.815 1.00 60.75 89 SER A N 1
ATOM 664 C CA . SER A 1 89 ? -7.201 -1.637 27.004 1.00 60.75 89 SER A CA 1
ATOM 665 C C . SER A 1 89 ? -6.539 -0.268 26.972 1.00 60.75 89 SER A C 1
ATOM 667 O O . SER A 1 89 ? -5.737 -0.018 26.073 1.00 60.75 89 SER A O 1
ATOM 669 N N . VAL A 1 90 ? -6.943 0.616 27.890 1.00 55.03 90 VAL A N 1
ATOM 670 C CA . VAL A 1 90 ? -6.354 1.938 28.082 1.00 55.03 90 VAL A CA 1
ATOM 671 C C . VAL A 1 90 ? -4.863 1.699 28.253 1.00 55.03 90 VAL A C 1
ATOM 673 O O . VAL A 1 90 ? -4.421 1.197 29.283 1.00 55.03 90 VAL A O 1
ATOM 676 N N . GLY A 1 91 ? -4.091 1.965 27.199 1.00 52.59 91 GLY A N 1
ATOM 677 C CA . GLY A 1 91 ? -2.649 2.029 27.321 1.00 52.59 91 GLY A CA 1
ATOM 678 C C . GLY A 1 91 ? -2.380 3.075 28.385 1.00 52.59 91 GLY A C 1
ATOM 679 O O . GLY A 1 91 ? -2.884 4.193 28.273 1.00 52.59 91 GLY A O 1
ATOM 680 N N . HIS A 1 92 ? -1.667 2.690 29.441 1.00 49.28 92 HIS A N 1
ATOM 681 C CA . HIS A 1 92 ? -1.150 3.617 30.431 1.00 49.28 92 HIS A CA 1
ATOM 682 C C . HIS A 1 92 ? -0.380 4.713 29.695 1.00 49.28 92 HIS A C 1
ATOM 684 O O . HIS A 1 92 ? 0.800 4.570 29.382 1.00 49.28 92 HIS A O 1
ATOM 690 N N . ARG A 1 93 ? -1.060 5.823 29.410 1.00 49.28 93 ARG A N 1
ATOM 691 C CA . ARG A 1 93 ? -0.414 7.095 29.160 1.00 49.28 93 ARG A CA 1
ATOM 692 C C . ARG A 1 93 ? 0.197 7.459 30.501 1.00 49.28 93 ARG A C 1
ATOM 694 O O . ARG A 1 93 ? -0.502 7.942 31.386 1.00 49.28 93 ARG A O 1
ATOM 701 N N . GLN A 1 94 ? 1.461 7.084 30.683 1.00 53.47 94 GLN A N 1
ATOM 702 C CA . GLN A 1 94 ? 2.253 7.542 31.811 1.00 53.47 94 GLN A CA 1
ATOM 703 C C . GLN A 1 94 ? 2.148 9.067 31.812 1.00 53.47 94 GLN A C 1
ATOM 705 O O . GLN A 1 94 ? 2.519 9.730 30.842 1.00 53.47 94 GLN A O 1
ATOM 710 N N . SER A 1 95 ? 1.509 9.587 32.856 1.00 43.16 95 SER A N 1
ATOM 711 C CA . SER A 1 95 ? 1.460 11.012 33.134 1.00 43.16 95 SER A CA 1
ATOM 712 C C . SER A 1 95 ? 2.897 11.472 33.374 1.00 43.16 95 SER A C 1
ATOM 714 O O . SER A 1 95 ? 3.586 10.819 34.162 1.00 43.16 95 SER A O 1
ATOM 716 N N . PRO A 1 96 ? 3.379 12.546 32.731 1.00 59.53 96 PRO A N 1
ATOM 717 C CA . PRO A 1 96 ? 4.604 13.175 33.187 1.00 59.53 96 PRO A CA 1
ATOM 718 C C . PRO A 1 96 ? 4.317 13.762 34.577 1.00 59.53 96 PRO A C 1
ATOM 720 O O . PRO A 1 96 ? 3.365 14.529 34.741 1.00 59.53 96 PRO A O 1
ATOM 723 N N . HIS A 1 97 ? 5.074 13.304 35.572 1.00 47.53 97 HIS A N 1
ATOM 724 C CA . HIS A 1 97 ? 5.275 14.017 36.831 1.00 47.53 97 HIS A CA 1
ATOM 725 C C . HIS A 1 97 ? 6.364 15.068 36.634 1.00 47.53 97 HIS A C 1
ATOM 727 O O . HIS A 1 97 ? 7.316 14.775 35.872 1.00 47.53 97 HIS A O 1
#